Protein AF-Q8MV96-F1 (afdb_monomer_lite)

InterPro domains:
  IPR000398 Thymidylate synthase [PR00108] (33-52)
  IPR000398 Thymidylate synthase [PR00108] (59-65)
  IPR023451 Thymidylate synthase/dCMP hydroxymethylase domain [PF00303] (1-65)
  IPR036926 Thymidylate synthase/dCMP hydroxymethylase superfamily [G3DSA:3.30.572.10] (1-65)
  IPR036926 Thymidylate 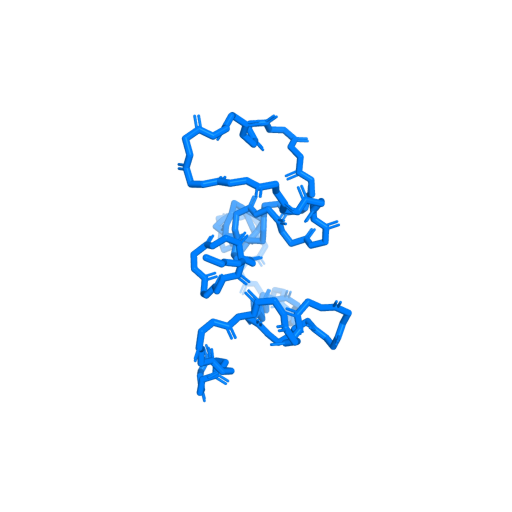synthase/dCMP hydroxymethylase superfamily [SSF55831] (1-65)
  IPR045097 Thymidylate synthase/dCMP hydroxymethylase [PTHR11548] (1-65)

Organism: Mastigamoeba balamuthi (NCBI:txid108607)

Structure (mmCIF, N/CA/C/O backbone):
data_AF-Q8MV96-F1
#
_entry.id   AF-Q8MV96-F1
#
loop_
_atom_site.group_PDB
_atom_site.id
_atom_site.type_symbol
_atom_site.label_atom_id
_atom_site.label_alt_id
_atom_site.label_comp_id
_atom_site.label_asym_id
_atom_site.label_entity_id
_atom_site.label_seq_id
_atom_site.pdbx_PDB_ins_code
_atom_site.Cartn_x
_atom_site.Cartn_y
_atom_site.Cartn_z
_atom_site.occupancy
_atom_site.B_iso_or_equiv
_atom_site.auth_seq_id
_atom_site.auth_comp_id
_atom_site.auth_asym_id
_atom_site.auth_atom_id
_atom_site.pdbx_PDB_model_num
ATOM 1 N N . GLY A 1 1 ? 7.274 3.004 -11.818 1.00 92.88 1 GLY A N 1
ATOM 2 C CA . GLY A 1 1 ? 7.119 1.669 -11.214 1.00 92.88 1 GLY A CA 1
ATOM 3 C C . GLY A 1 1 ? 6.040 1.694 -10.146 1.00 92.88 1 GLY A C 1
ATOM 4 O O . GLY A 1 1 ? 5.671 2.786 -9.711 1.00 92.88 1 GLY A O 1
ATOM 5 N N . PRO A 1 2 ? 5.547 0.527 -9.718 1.00 96.81 2 PRO A N 1
ATOM 6 C CA . PRO A 1 2 ? 4.461 0.390 -8.749 1.00 96.81 2 PRO A CA 1
ATOM 7 C C . PRO A 1 2 ? 4.927 0.603 -7.300 1.00 96.81 2 PRO A C 1
ATOM 9 O O . PRO A 1 2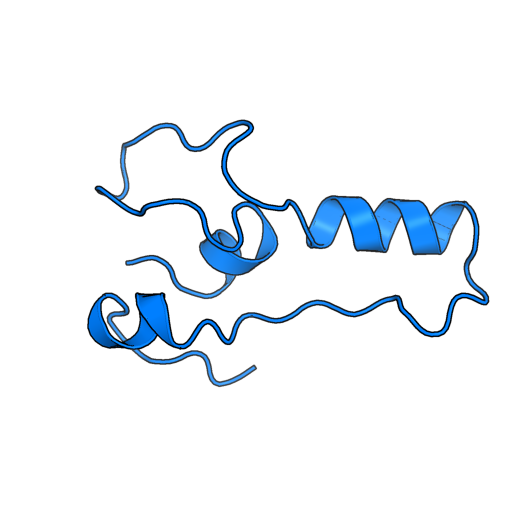 ? 4.912 -0.316 -6.491 1.00 96.81 2 PRO A O 1
ATOM 12 N N . VAL A 1 3 ? 5.374 1.819 -6.983 1.00 96.44 3 VAL A N 1
ATOM 13 C CA . VAL A 1 3 ? 5.890 2.210 -5.653 1.00 96.44 3 VAL A CA 1
ATOM 14 C C . VAL A 1 3 ? 4.757 2.651 -4.704 1.00 96.44 3 VAL A C 1
ATOM 16 O O . VAL A 1 3 ? 3.588 2.399 -4.981 1.00 96.44 3 VAL A O 1
ATOM 19 N N . TYR A 1 4 ? 5.084 3.336 -3.601 1.00 97.56 4 TYR A N 1
ATOM 20 C CA . TYR A 1 4 ? 4.189 3.804 -2.525 1.00 97.56 4 TYR A CA 1
ATOM 21 C C . TYR A 1 4 ? 2.727 4.062 -2.925 1.00 97.56 4 TYR A C 1
ATOM 23 O O . TYR A 1 4 ? 1.849 3.258 -2.626 1.00 97.56 4 TYR A O 1
ATOM 31 N N . GLY A 1 5 ? 2.456 5.166 -3.632 1.00 97.06 5 GLY A N 1
ATOM 32 C CA . GLY A 1 5 ? 1.087 5.580 -3.948 1.00 97.06 5 GLY A CA 1
ATOM 33 C C . GLY A 1 5 ? 0.334 4.573 -4.818 1.00 97.06 5 GLY A C 1
ATOM 34 O O . GLY A 1 5 ? -0.870 4.402 -4.647 1.00 97.06 5 GLY A O 1
ATOM 35 N N . PHE A 1 6 ? 1.042 3.855 -5.696 1.00 98.44 6 PHE A N 1
ATOM 36 C CA . PHE A 1 6 ? 0.439 2.783 -6.480 1.00 98.44 6 PHE A CA 1
ATOM 37 C C . PHE A 1 6 ? -0.016 1.642 -5.570 1.00 98.44 6 PHE A C 1
ATOM 39 O O . PHE A 1 6 ? -1.168 1.234 -5.645 1.00 98.44 6 PHE A O 1
ATOM 46 N N . GLN A 1 7 ? 0.835 1.189 -4.646 1.00 98.56 7 GLN A N 1
ATOM 47 C CA . GLN A 1 7 ? 0.464 0.135 -3.698 1.00 98.56 7 GLN A CA 1
ATOM 48 C C . GLN A 1 7 ? -0.642 0.592 -2.731 1.00 98.56 7 GLN A C 1
ATOM 50 O O . GLN A 1 7 ? -1.480 -0.211 -2.342 1.00 98.56 7 GLN A O 1
ATOM 55 N N . TRP A 1 8 ? -0.729 1.876 -2.374 1.00 98.56 8 TRP A N 1
ATOM 56 C CA . TRP A 1 8 ? -1.801 2.369 -1.494 1.00 98.56 8 TRP A CA 1
ATOM 57 C C . TRP A 1 8 ? -3.182 2.385 -2.155 1.00 98.56 8 TRP A C 1
ATOM 59 O O . TRP A 1 8 ? -4.184 2.137 -1.483 1.00 98.56 8 TRP A O 1
ATOM 69 N N . ARG A 1 9 ? -3.250 2.710 -3.451 1.00 98.50 9 ARG A N 1
ATOM 70 C CA . ARG A 1 9 ? -4.520 2.896 -4.178 1.00 98.50 9 ARG A CA 1
ATOM 71 C C . ARG A 1 9 ? -4.899 1.706 -5.060 1.00 98.50 9 ARG A C 1
ATOM 73 O O . ARG A 1 9 ? -6.073 1.533 -5.367 1.00 98.50 9 ARG A O 1
ATOM 80 N N . HIS A 1 10 ? -3.910 0.906 -5.447 1.00 98.50 10 HIS A N 1
ATOM 81 C CA . HIS A 1 10 ? -4.008 -0.166 -6.436 1.00 98.50 10 HIS A CA 1
ATOM 82 C C . HIS A 1 10 ? -3.196 -1.399 -6.006 1.00 98.50 10 HIS A C 1
ATOM 84 O O . HIS A 1 10 ? -2.541 -2.031 -6.835 1.00 98.50 10 HIS A O 1
ATOM 90 N N . PHE A 1 11 ? -3.198 -1.748 -4.711 1.00 98.50 11 PHE A N 1
ATOM 91 C CA . PHE A 1 11 ? -2.397 -2.866 -4.193 1.00 98.50 11 PHE A CA 1
ATOM 92 C C . PHE A 1 11 ? -2.679 -4.157 -4.973 1.00 98.50 11 PHE A C 1
ATOM 94 O O . PHE A 1 11 ? -3.841 -4.554 -5.110 1.00 98.50 11 PHE A O 1
ATOM 101 N N . GLY A 1 12 ? -1.626 -4.803 -5.477 1.00 97.94 12 GLY A N 1
ATOM 102 C CA . GLY A 1 12 ? -1.723 -6.037 -6.264 1.00 97.94 12 GLY A CA 1
ATOM 103 C C . GLY A 1 12 ? -2.246 -5.870 -7.699 1.00 97.94 12 GLY A C 1
ATOM 104 O O . GLY A 1 12 ? -2.423 -6.873 -8.386 1.00 97.94 12 GLY A O 1
ATOM 105 N N . ALA A 1 13 ? -2.499 -4.645 -8.173 1.00 98.12 13 ALA A N 1
ATOM 106 C CA . ALA A 1 13 ? -2.805 -4.408 -9.581 1.00 98.12 13 ALA A CA 1
ATOM 107 C C . ALA A 1 13 ? -1.562 -4.617 -10.457 1.00 98.12 13 ALA A C 1
ATOM 109 O O . ALA A 1 13 ? -0.458 -4.207 -10.103 1.00 98.12 13 ALA A O 1
ATOM 110 N N . GLU A 1 14 ? -1.746 -5.191 -11.644 1.00 97.75 14 GLU A N 1
ATOM 111 C CA . GLU A 1 14 ? -0.660 -5.328 -12.612 1.00 97.75 14 GLU A CA 1
ATOM 112 C C . GLU A 1 14 ? -0.227 -3.952 -13.137 1.00 97.75 14 GLU A C 1
ATOM 114 O O . GLU A 1 14 ? -0.984 -3.259 -13.821 1.00 97.75 14 GLU A O 1
ATOM 119 N N . TYR A 1 15 ? 1.006 -3.556 -12.824 1.00 97.94 15 TYR A N 1
ATOM 120 C CA . TYR A 1 15 ? 1.605 -2.330 -13.340 1.00 97.94 15 TYR A CA 1
ATOM 121 C C . TYR A 1 15 ? 2.107 -2.512 -14.770 1.00 97.94 15 TYR A C 1
ATOM 123 O O . TYR A 1 15 ? 2.904 -3.406 -15.042 1.00 97.94 15 TYR A O 1
ATOM 131 N N . THR A 1 16 ? 1.707 -1.605 -15.658 1.00 97.50 16 THR A N 1
ATOM 132 C CA . THR A 1 16 ? 2.151 -1.575 -17.058 1.00 97.50 16 THR A CA 1
ATOM 133 C C . THR A 1 16 ? 3.064 -0.376 -17.310 1.00 97.50 16 THR A C 1
ATOM 135 O O . THR A 1 16 ? 4.255 -0.534 -17.557 1.00 97.50 16 THR A O 1
ATOM 138 N N . ASN A 1 17 ? 2.536 0.845 -17.205 1.00 97.12 17 ASN A N 1
ATOM 139 C CA . ASN A 1 17 ? 3.301 2.086 -17.326 1.00 97.12 17 ASN A CA 1
ATOM 140 C C . ASN A 1 17 ? 2.663 3.236 -16.523 1.00 97.12 17 ASN A C 1
ATOM 142 O O . ASN A 1 17 ? 1.600 3.081 -15.925 1.00 97.12 17 ASN A O 1
ATOM 146 N N . MET A 1 18 ? 3.321 4.397 -16.490 1.00 97.06 18 MET A N 1
ATOM 147 C CA . MET A 1 18 ? 2.878 5.555 -15.700 1.00 97.06 18 MET A CA 1
ATOM 148 C C . MET A 1 18 ? 1.667 6.314 -16.269 1.00 97.06 18 MET A C 1
ATOM 150 O O . MET A 1 18 ? 1.072 7.094 -15.538 1.00 97.06 18 MET A O 1
ATOM 154 N N . ASN A 1 19 ? 1.310 6.097 -17.538 1.00 98.06 19 ASN A N 1
ATOM 155 C CA . ASN A 1 19 ? 0.210 6.791 -18.221 1.00 98.06 19 ASN A CA 1
ATOM 156 C C . ASN A 1 19 ? -1.071 5.942 -18.308 1.00 98.06 19 ASN A C 1
ATOM 158 O O . ASN A 1 19 ? -2.087 6.416 -18.809 1.00 98.06 19 ASN A O 1
ATOM 162 N N . ALA A 1 20 ? -1.021 4.677 -17.886 1.00 97.94 20 ALA A N 1
ATOM 163 C CA . ALA A 1 20 ? -2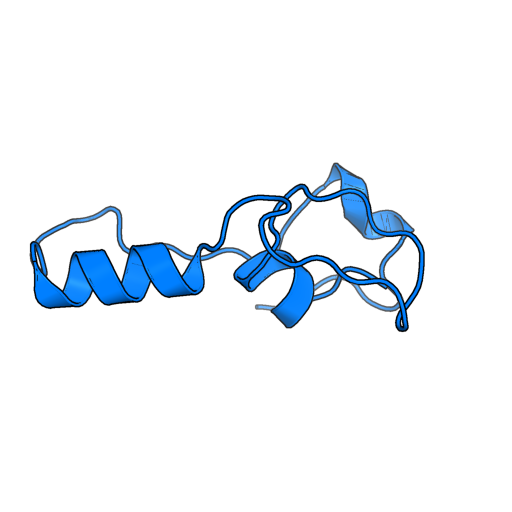.170 3.783 -17.914 1.00 97.94 20 ALA A CA 1
ATOM 164 C C . ALA A 1 20 ? -3.201 4.153 -16.838 1.00 97.94 20 ALA A C 1
ATOM 166 O O . ALA A 1 20 ? -2.847 4.620 -15.756 1.00 97.94 20 ALA A O 1
ATOM 167 N N . ASP A 1 21 ? -4.476 3.882 -17.123 1.00 98.00 21 ASP A N 1
ATOM 168 C CA . ASP A 1 21 ? -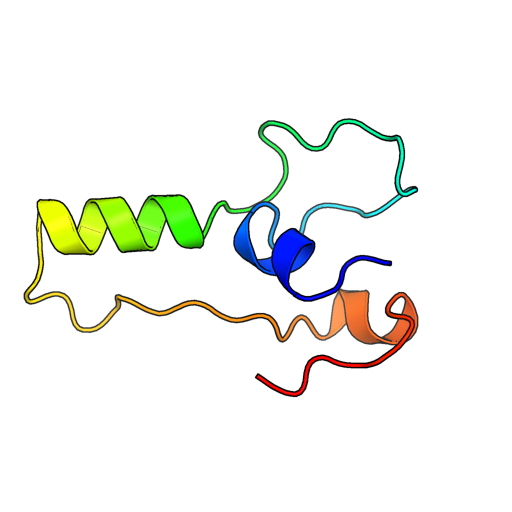5.544 4.004 -16.134 1.00 98.00 21 ASP A CA 1
ATOM 169 C C . ASP A 1 21 ? -5.621 2.743 -15.253 1.00 98.00 21 ASP A C 1
ATOM 171 O O . ASP A 1 21 ? -5.728 1.601 -15.733 1.00 98.00 21 ASP A O 1
ATOM 175 N N . TYR A 1 22 ? -5.559 2.967 -13.942 1.00 98.25 22 TYR A N 1
ATOM 176 C CA . TYR A 1 22 ? -5.639 1.946 -12.900 1.00 98.25 22 TYR A CA 1
ATOM 177 C C . TYR A 1 22 ? -6.912 2.060 -12.053 1.00 98.25 22 TYR A C 1
ATOM 179 O O . TYR A 1 22 ? -7.048 1.345 -11.057 1.00 98.25 22 TYR A O 1
ATOM 187 N N . ALA A 1 23 ? -7.861 2.921 -12.433 1.00 97.44 23 ALA A N 1
ATOM 188 C CA . ALA A 1 23 ? -9.141 3.048 -11.750 1.00 97.44 23 ALA A CA 1
ATOM 189 C C . ALA A 1 23 ? -9.825 1.680 -11.586 1.00 97.44 23 ALA A C 1
ATOM 191 O O . ALA A 1 23 ? -9.956 0.899 -12.528 1.00 97.44 23 ALA A O 1
ATOM 192 N N . GLY A 1 24 ? -10.227 1.373 -10.350 1.00 97.00 24 GLY A N 1
ATOM 193 C CA . GLY A 1 24 ? -10.883 0.110 -9.998 1.00 97.00 24 GLY A CA 1
ATOM 194 C C . GLY A 1 24 ? -9.983 -1.132 -10.004 1.00 97.00 24 GLY A C 1
ATOM 195 O O . GLY A 1 24 ? -10.484 -2.222 -9.739 1.00 97.00 24 GLY A O 1
ATOM 196 N N . LYS A 1 25 ? -8.679 -1.005 -10.283 1.00 98.19 25 LYS A N 1
ATOM 197 C CA . LYS A 1 25 ? -7.733 -2.129 -10.244 1.00 98.19 25 LYS A CA 1
ATOM 198 C C . LYS A 1 25 ? -7.060 -2.234 -8.878 1.00 98.19 25 LYS A C 1
ATOM 200 O O . LYS A 1 25 ? -6.650 -1.226 -8.305 1.00 98.19 25 LYS A O 1
ATOM 205 N N 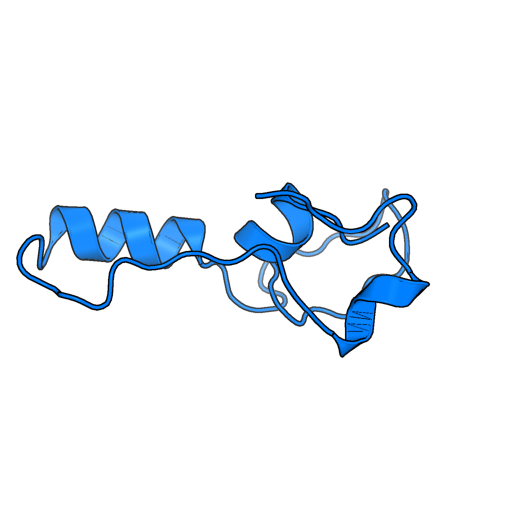. GLY A 1 26 ? -6.883 -3.471 -8.414 1.00 98.00 26 GLY A N 1
ATOM 206 C CA . GLY A 1 26 ? -6.257 -3.777 -7.128 1.00 98.00 26 GLY A CA 1
ATOM 207 C C . GLY A 1 26 ? -7.129 -3.393 -5.932 1.00 98.00 26 GLY A C 1
ATOM 208 O O . GLY A 1 26 ? -8.343 -3.221 -6.053 1.00 98.00 26 GLY A O 1
ATOM 209 N N . ILE A 1 27 ? -6.499 -3.273 -4.765 1.00 98.50 27 ILE A N 1
ATOM 210 C CA . ILE A 1 27 ? -7.162 -2.878 -3.517 1.00 98.50 27 ILE A CA 1
ATOM 211 C C . ILE A 1 27 ? -6.809 -1.422 -3.190 1.00 98.50 27 ILE A C 1
ATOM 213 O O . ILE A 1 27 ? -5.635 -1.087 -3.021 1.00 98.50 27 ILE A O 1
ATOM 217 N N . ASP A 1 28 ? -7.830 -0.571 -3.036 1.00 98.62 28 ASP A N 1
ATOM 218 C CA . ASP A 1 28 ? -7.673 0.799 -2.526 1.00 98.62 28 ASP A CA 1
ATOM 219 C C . ASP A 1 28 ? -7.612 0.775 -0.990 1.00 98.62 28 ASP A C 1
ATOM 221 O O . ASP A 1 28 ? -8.617 0.936 -0.289 1.00 98.62 28 ASP A O 1
ATOM 225 N N . GLN A 1 29 ? -6.412 0.514 -0.463 1.00 98.69 29 GLN A N 1
ATOM 226 C CA . GLN A 1 29 ? -6.157 0.439 0.977 1.00 98.69 29 GLN A CA 1
ATOM 227 C C . GLN A 1 29 ? -6.452 1.773 1.667 1.00 98.69 29 GLN A C 1
ATOM 229 O O . GLN A 1 29 ? -7.035 1.782 2.749 1.00 98.69 29 GLN A O 1
ATOM 234 N N . LEU A 1 30 ? -6.095 2.896 1.033 1.00 98.56 30 LEU A N 1
ATOM 235 C CA . LEU A 1 30 ? -6.325 4.226 1.598 1.00 98.56 30 LEU A CA 1
ATOM 236 C C . LEU A 1 30 ? -7.820 4.496 1.785 1.00 98.56 30 LEU A C 1
ATOM 238 O O . LEU A 1 30 ? -8.231 4.955 2.852 1.00 98.56 30 LEU A O 1
ATOM 242 N N . LYS A 1 31 ? -8.640 4.172 0.777 1.00 98.56 31 LYS A N 1
ATOM 243 C CA . LYS A 1 31 ? -10.099 4.274 0.896 1.00 98.56 31 LYS A CA 1
ATOM 244 C C . LYS A 1 31 ? -10.616 3.397 2.036 1.00 98.56 31 LYS A C 1
ATOM 246 O O . LYS A 1 31 ? -11.363 3.888 2.874 1.00 98.56 31 LYS A O 1
ATOM 251 N N . ASN A 1 32 ? -10.183 2.138 2.110 1.00 98.50 32 ASN A N 1
ATOM 252 C CA . ASN A 1 32 ? -10.618 1.215 3.162 1.00 98.50 32 ASN A CA 1
ATOM 253 C C . ASN A 1 32 ? -10.251 1.716 4.569 1.00 98.50 32 ASN A C 1
ATOM 255 O O . ASN A 1 32 ? -11.074 1.649 5.478 1.00 98.50 32 ASN A O 1
ATOM 259 N N . VAL A 1 33 ? -9.040 2.252 4.745 1.00 98.56 33 VAL A N 1
ATOM 260 C CA . VAL A 1 33 ? -8.582 2.860 6.003 1.00 98.56 33 VAL A CA 1
ATOM 261 C C . VAL A 1 33 ? -9.440 4.063 6.384 1.00 98.56 33 VAL A C 1
ATOM 263 O O . VAL A 1 33 ? -9.893 4.135 7.524 1.00 98.56 33 VAL A O 1
ATOM 266 N N . ILE A 1 34 ? -9.715 4.974 5.446 1.00 98.69 34 ILE A N 1
ATOM 267 C CA . ILE A 1 34 ? -10.566 6.147 5.701 1.00 98.69 34 ILE A CA 1
ATOM 268 C C . ILE A 1 34 ? -11.981 5.719 6.111 1.00 98.69 34 ILE A C 1
ATOM 270 O O . ILE A 1 34 ? -12.526 6.258 7.074 1.00 98.69 34 ILE A O 1
ATOM 274 N N . GLU A 1 35 ? -12.565 4.741 5.418 1.00 98.62 35 GLU A N 1
ATOM 275 C CA . GLU A 1 35 ? -13.899 4.224 5.740 1.00 98.62 35 GLU A CA 1
ATOM 276 C C . GLU A 1 35 ? -13.931 3.545 7.115 1.00 98.62 35 GLU A C 1
ATOM 278 O O . GLU A 1 35 ? -14.840 3.805 7.903 1.00 98.62 35 GLU A O 1
ATOM 283 N N . MET A 1 36 ? -12.909 2.755 7.466 1.00 98.50 36 MET A N 1
ATOM 284 C CA . MET A 1 36 ? -12.801 2.177 8.809 1.00 98.50 36 MET A CA 1
ATOM 285 C C . MET A 1 36 ? -12.656 3.256 9.884 1.00 98.50 36 MET A C 1
ATOM 287 O O . MET A 1 36 ? -13.365 3.202 10.877 1.00 98.50 36 MET A O 1
ATOM 291 N N . ILE A 1 37 ? -11.822 4.281 9.682 1.00 98.56 37 ILE A N 1
ATOM 292 C CA . ILE A 1 37 ? -11.688 5.392 10.644 1.00 98.56 37 ILE A CA 1
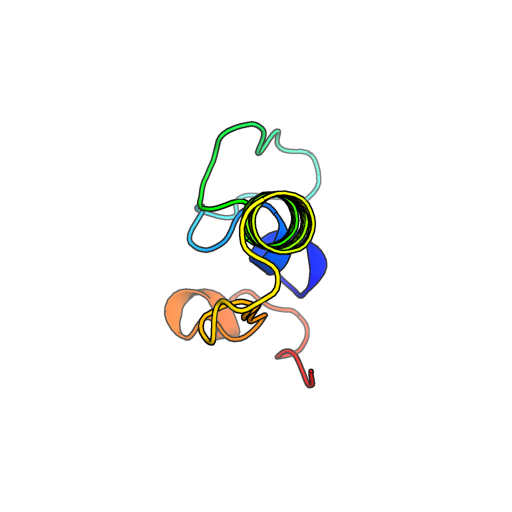ATOM 293 C C . ILE A 1 37 ? -13.038 6.088 10.878 1.00 98.56 37 ILE A C 1
ATOM 295 O O . ILE A 1 37 ? -13.337 6.500 11.997 1.00 98.56 37 ILE A O 1
ATOM 299 N N . ARG A 1 38 ? -13.863 6.219 9.833 1.00 98.62 38 ARG A N 1
ATOM 300 C CA . ARG A 1 38 ? -15.175 6.875 9.916 1.00 98.62 38 ARG A CA 1
ATOM 301 C C . ARG A 1 38 ? -16.246 6.015 10.579 1.00 98.62 38 ARG A C 1
ATOM 303 O O . ARG A 1 38 ? -17.090 6.563 11.284 1.00 98.62 38 ARG A O 1
ATOM 310 N N . HIS A 1 39 ? -16.241 4.707 10.327 1.00 98.62 39 HIS A N 1
ATOM 311 C CA . HIS A 1 39 ? -17.361 3.824 10.673 1.00 98.62 39 HIS A CA 1
ATOM 312 C C . HIS A 1 39 ? -17.057 2.812 11.785 1.00 98.62 39 HIS A C 1
ATOM 314 O O . HIS A 1 39 ? -17.971 2.418 12.503 1.00 98.62 39 HIS A O 1
ATOM 320 N N . ASP A 1 40 ? -15.796 2.423 11.964 1.00 98.31 40 ASP A N 1
ATOM 321 C CA . ASP A 1 40 ? -15.313 1.570 13.054 1.00 98.31 40 ASP A CA 1
ATOM 322 C C . ASP A 1 40 ? -13.891 2.000 13.483 1.00 98.31 40 ASP A C 1
ATOM 324 O O . ASP A 1 40 ? -12.904 1.301 13.220 1.00 98.31 40 ASP A O 1
ATOM 328 N N . PRO A 1 41 ? -13.751 3.163 14.152 1.00 98.38 41 PRO A N 1
ATOM 329 C CA . PRO A 1 41 ? -12.448 3.682 14.574 1.00 98.38 41 PRO A CA 1
ATOM 330 C C . PRO A 1 41 ? -11.755 2.792 15.615 1.00 98.38 41 PRO A C 1
ATOM 332 O O . PRO A 1 41 ? -10.563 2.953 15.865 1.00 98.38 41 PRO A O 1
ATOM 335 N N . SER A 1 42 ? -12.489 1.860 16.234 1.00 98.50 42 SER A N 1
ATOM 336 C CA . SER A 1 42 ? -11.941 0.900 17.196 1.00 98.50 42 SER A CA 1
ATOM 337 C C . SER A 1 42 ? -11.284 -0.312 16.529 1.00 98.50 42 SER A C 1
ATOM 339 O O . SER A 1 42 ? -10.610 -1.106 17.197 1.00 98.50 42 SER A O 1
ATOM 341 N N . SER A 1 43 ? -11.463 -0.456 15.212 1.00 98.25 43 SER A N 1
ATOM 342 C CA . SER A 1 43 ? -10.881 -1.540 14.437 1.00 98.25 43 SER A CA 1
ATOM 343 C C . SER A 1 43 ? -9.364 -1.586 14.607 1.00 98.25 43 SER A C 1
ATOM 345 O O . SER A 1 43 ? -8.630 -0.642 14.324 1.00 98.25 43 SER A O 1
ATOM 347 N N . ARG A 1 44 ? -8.860 -2.759 14.992 1.00 98.31 44 ARG A N 1
ATOM 348 C CA . ARG A 1 44 ? -7.416 -3.042 15.078 1.00 98.31 44 ARG A CA 1
ATOM 349 C C . ARG A 1 44 ? -6.800 -3.418 13.726 1.00 98.31 44 ARG A C 1
ATOM 351 O O . ARG A 1 44 ? -5.682 -3.921 13.681 1.00 98.31 44 ARG A O 1
ATOM 358 N N . ARG A 1 45 ? -7.551 -3.248 12.633 1.00 98.12 45 ARG A N 1
ATOM 359 C CA . ARG A 1 45 ? -7.149 -3.608 11.262 1.00 98.12 45 ARG A CA 1
ATOM 360 C C . ARG A 1 45 ? -7.046 -2.396 10.340 1.00 98.12 45 ARG A C 1
ATOM 362 O O . ARG A 1 45 ? -7.005 -2.556 9.125 1.00 98.12 45 ARG A O 1
ATOM 369 N N . ILE A 1 46 ? -6.975 -1.196 10.911 1.00 98.44 46 ILE A N 1
ATOM 370 C CA . ILE A 1 46 ? -6.676 0.041 10.189 1.00 98.44 46 ILE A CA 1
ATOM 371 C C . ILE A 1 46 ? -5.182 0.032 9.841 1.00 98.44 46 ILE A C 1
ATOM 373 O O . ILE A 1 46 ? -4.350 0.575 10.561 1.00 98.44 46 ILE A O 1
ATOM 377 N N . ILE A 1 47 ? -4.843 -0.689 8.774 1.00 98.12 47 ILE A N 1
ATOM 378 C CA . ILE A 1 47 ? -3.474 -0.956 8.330 1.00 98.12 47 ILE A CA 1
ATOM 379 C C . ILE A 1 47 ? -3.381 -0.636 6.839 1.00 98.12 47 ILE A C 1
ATOM 381 O O . ILE A 1 47 ? -4.307 -0.906 6.075 1.00 98.12 47 ILE A O 1
ATOM 385 N N . MET A 1 48 ? -2.243 -0.085 6.431 1.00 98.25 48 MET A N 1
ATOM 386 C CA . MET A 1 48 ? -1.884 0.151 5.037 1.00 98.25 48 MET A CA 1
ATOM 387 C C . MET A 1 48 ? -0.425 -0.260 4.836 1.00 98.25 48 MET A C 1
ATOM 389 O O . MET A 1 48 ? 0.403 -0.001 5.707 1.00 98.25 48 MET A O 1
ATOM 393 N N . SER A 1 49 ? -0.114 -0.905 3.710 1.00 97.88 49 SER A N 1
ATOM 394 C CA . SER A 1 49 ? 1.246 -1.353 3.386 1.00 97.88 49 SER A CA 1
ATOM 395 C C . SER A 1 49 ? 1.653 -0.938 1.976 1.00 97.88 49 SER A C 1
ATOM 397 O O . SER A 1 49 ? 0.870 -1.061 1.031 1.00 97.88 49 SER A O 1
ATOM 399 N N . ALA A 1 50 ? 2.899 -0.487 1.826 1.00 98.25 50 ALA A N 1
ATOM 400 C CA . ALA A 1 50 ? 3.543 -0.329 0.523 1.00 98.25 50 ALA A CA 1
ATOM 401 C C . ALA A 1 50 ? 4.347 -1.575 0.101 1.00 98.25 50 ALA A C 1
ATOM 403 O O . ALA A 1 50 ? 4.786 -1.662 -1.044 1.00 98.25 50 ALA A O 1
ATOM 404 N N . TRP A 1 51 ? 4.550 -2.548 0.995 1.00 98.06 51 TRP A N 1
ATOM 405 C CA . TRP A 1 51 ? 5.413 -3.699 0.741 1.00 98.06 51 TRP A CA 1
ATOM 406 C C . TRP A 1 51 ? 4.671 -4.814 -0.007 1.00 98.06 51 TRP A C 1
ATOM 408 O O . TRP A 1 51 ? 3.864 -5.539 0.577 1.00 98.06 51 TRP A O 1
ATOM 418 N N . ASN A 1 52 ? 4.972 -4.967 -1.298 1.00 98.06 52 ASN A N 1
ATOM 419 C CA . ASN A 1 52 ? 4.439 -6.025 -2.156 1.00 98.06 52 ASN A CA 1
ATOM 420 C C . ASN A 1 52 ? 5.593 -6.827 -2.793 1.00 98.06 52 ASN A C 1
ATOM 422 O O . ASN A 1 52 ? 6.179 -6.353 -3.770 1.00 98.06 52 ASN A O 1
ATOM 426 N N . PRO A 1 53 ? 5.912 -8.036 -2.280 1.00 97.62 53 PRO A N 1
ATOM 427 C CA . PRO A 1 53 ? 7.024 -8.854 -2.770 1.00 97.62 53 PRO A CA 1
ATOM 428 C C . PRO A 1 53 ? 7.003 -9.140 -4.276 1.00 97.62 53 PRO A C 1
ATOM 430 O O . PRO A 1 53 ? 8.063 -9.186 -4.891 1.00 97.62 53 PRO A O 1
ATOM 433 N N . LEU A 1 54 ? 5.818 -9.288 -4.880 1.00 97.44 54 LEU A N 1
ATOM 434 C CA . LEU A 1 54 ? 5.671 -9.608 -6.307 1.00 97.44 54 LEU A CA 1
ATOM 435 C C . LEU A 1 54 ? 6.042 -8.441 -7.230 1.00 97.44 54 LEU A C 1
ATOM 437 O O . LEU A 1 54 ? 6.309 -8.647 -8.414 1.00 97.44 54 LEU A O 1
ATOM 441 N N . ASP A 1 55 ? 6.042 -7.220 -6.700 1.00 97.06 55 ASP A N 1
ATOM 442 C CA . ASP A 1 55 ? 6.298 -6.010 -7.474 1.00 97.06 55 ASP A CA 1
ATOM 443 C C . ASP A 1 55 ? 7.649 -5.362 -7.159 1.00 97.06 55 ASP A C 1
ATOM 445 O O . ASP A 1 55 ? 8.022 -4.425 -7.863 1.00 97.06 55 ASP A O 1
ATOM 449 N N . LEU A 1 56 ? 8.399 -5.846 -6.157 1.00 96.25 56 LEU A N 1
ATOM 450 C CA . LEU A 1 56 ? 9.656 -5.227 -5.707 1.00 96.25 56 LEU A CA 1
ATOM 451 C C . LEU A 1 56 ? 10.658 -5.015 -6.849 1.00 96.25 56 LEU A C 1
ATOM 453 O O . LEU A 1 56 ? 11.212 -3.927 -6.973 1.00 96.25 56 LEU A O 1
ATOM 457 N N . GLU A 1 57 ? 10.840 -6.006 -7.722 1.00 96.75 57 GLU A N 1
ATOM 458 C CA . GLU A 1 57 ? 11.776 -5.922 -8.856 1.00 96.75 57 GLU A CA 1
ATOM 459 C C . GLU A 1 57 ? 11.337 -4.920 -9.939 1.00 96.75 57 GLU A C 1
ATOM 461 O O . GLU A 1 57 ? 12.146 -4.477 -10.751 1.00 96.75 57 GLU A O 1
ATOM 466 N N . LYS A 1 58 ? 10.057 -4.520 -9.947 1.00 96.00 58 LYS A N 1
ATOM 467 C CA . LYS A 1 58 ? 9.503 -3.515 -10.873 1.00 96.00 58 LYS A CA 1
ATOM 468 C C . LYS A 1 58 ? 9.619 -2.092 -10.318 1.00 96.00 58 LYS A C 1
ATOM 470 O O . LYS A 1 58 ? 9.291 -1.115 -11.007 1.00 96.00 58 LYS A O 1
ATOM 475 N N . MET A 1 59 ? 9.996 -1.951 -9.049 1.00 96.62 59 MET A N 1
ATOM 476 C CA . MET A 1 59 ? 10.141 -0.663 -8.384 1.00 96.62 59 MET A CA 1
ATOM 477 C C . MET A 1 59 ? 11.531 -0.092 -8.651 1.00 96.62 59 MET A C 1
ATOM 479 O O . MET A 1 59 ? 12.528 -0.797 -8.596 1.00 96.62 59 MET A O 1
ATOM 483 N N . ALA A 1 60 ? 11.602 1.217 -8.901 1.00 94.25 60 ALA A N 1
ATOM 484 C CA . ALA A 1 60 ? 12.892 1.897 -9.022 1.00 94.25 60 ALA A CA 1
ATOM 485 C C . ALA A 1 60 ? 13.673 1.877 -7.694 1.00 94.25 60 ALA A C 1
ATOM 487 O O . ALA A 1 60 ? 14.898 1.891 -7.691 1.00 94.25 60 ALA A O 1
ATOM 488 N N . LEU A 1 61 ? 12.948 1.850 -6.573 1.00 95.25 61 LEU A N 1
ATOM 489 C CA . LEU A 1 61 ? 13.480 1.710 -5.227 1.00 95.25 61 LEU A CA 1
ATOM 490 C C . LEU A 1 61 ? 12.420 1.002 -4.367 1.00 95.25 61 LEU A C 1
ATOM 492 O O . LEU A 1 61 ? 11.261 1.434 -4.400 1.00 95.25 61 LEU A O 1
ATOM 496 N N . PRO A 1 62 ? 12.776 -0.056 -3.616 1.00 94.69 62 PRO A N 1
ATOM 497 C CA . PRO A 1 62 ? 11.875 -0.664 -2.645 1.00 94.69 62 PRO A CA 1
ATOM 498 C C . PRO A 1 62 ? 11.358 0.365 -1.624 1.00 94.69 62 PRO A C 1
ATOM 500 O O . PRO A 1 62 ? 12.091 1.289 -1.263 1.00 94.69 62 PRO A O 1
ATOM 503 N N . PRO A 1 63 ? 10.107 0.237 -1.154 1.00 93.50 63 PRO A N 1
ATOM 504 C CA . PRO A 1 63 ? 9.530 1.192 -0.229 1.00 93.50 63 PRO A CA 1
ATOM 505 C C . PRO A 1 63 ? 10.163 1.060 1.156 1.00 93.50 63 PRO A C 1
ATOM 507 O O . PRO A 1 63 ? 10.288 -0.042 1.686 1.00 93.50 63 PRO A O 1
ATOM 510 N N . CYS A 1 64 ? 10.532 2.194 1.749 1.00 95.50 64 CYS A N 1
ATOM 511 C CA . CYS A 1 64 ? 11.091 2.241 3.101 1.00 95.50 64 CYS A CA 1
ATOM 512 C C . CYS A 1 64 ? 10.013 2.320 4.199 1.00 95.50 64 CYS A C 1
ATOM 514 O O . CYS A 1 64 ? 10.298 1.967 5.340 1.00 95.50 64 CYS A O 1
ATOM 516 N N . HIS A 1 65 ? 8.807 2.801 3.867 1.00 91.38 65 HIS A N 1
ATOM 517 C CA . HIS A 1 65 ? 7.674 3.005 4.780 1.00 91.38 65 HIS A CA 1
ATOM 518 C C . HIS A 1 65 ? 6.335 2.615 4.131 1.00 91.38 65 HIS A C 1
ATOM 520 O O . HIS A 1 65 ? 6.057 3.064 2.989 1.00 91.38 65 HIS A O 1
#

Secondary structure (DSSP, 8-state):
---HHHHHHHBT-----TTS--TT-SB-HHHHHHHHHHH-TT-TT-------TTTGGGSSS----

Foldseek 3Di:
DCFDVNCQQANPFDDDDDPDDCVPHHDNLVVVLVVCCVPPVVDPPSDGDRDDPVCCVVDPHHDPD

Sequence (65 aa):
GPVYGFQWRHFGAEYTNMNADYAGKGIDQLKNVIEMIRHDPSSRRIIMSAWNPLDLEKMALPPCH

pLDDT: mean 97.52, std 1.48, range [91.38, 98.69]

Radius of gyration: 12.72 Å; chains: 1; bounding box: 31×16×35 Å